Protein AF-A0A921T010-F1 (afdb_monomer_lite)

InterPro domains:
  IPR024529 ECF transporter, substrate-specific component [PF12822] (11-72)
  IPR025720 ECF transporter, Riboflavin transporter RibU [PTHR38438] (8-72)

Secondary structure (DSSP, 8-state):
-----SS-HHHHHHHHHHHHHHHHHHTTPEEPPTTS-TT-EE-TTHHHHHHHHHHT-HHHHHHHHHHHHHH-

Sequence (72 aa):
MKETKLLSTSTLVKISILSAIGYILMFISIPLPMLFPNFLKIDISDLPALLGGISLSPMAGVTIAFLKNLLQ

Structure (mmCIF, N/CA/C/O backbone):
data_AF-A0A921T010-F1
#
_entry.id   AF-A0A921T010-F1
#
loop_
_atom_site.group_PDB
_atom_site.id
_atom_site.type_symbol
_atom_site.label_atom_id
_atom_site.label_alt_id
_atom_site.label_comp_id
_atom_site.label_asym_id
_atom_site.label_entity_id
_atom_site.label_seq_id
_atom_site.pdbx_PDB_ins_code
_atom_site.Cartn_x
_atom_site.Cartn_y
_atom_site.Cartn_z
_atom_site.occupancy
_atom_site.B_iso_or_equiv
_atom_site.auth_seq_id
_atom_site.auth_comp_id
_atom_site.auth_asym_id
_atom_site.auth_atom_id
_atom_site.pdbx_PDB_model_num
ATOM 1 N N . MET A 1 1 ? -22.409 1.958 27.456 1.00 39.00 1 MET A N 1
ATOM 2 C CA . MET A 1 1 ? -22.421 1.807 25.987 1.00 39.00 1 MET A CA 1
ATOM 3 C C . MET A 1 1 ? -21.128 2.427 25.468 1.00 39.00 1 MET A C 1
ATOM 5 O O . MET A 1 1 ? -20.993 3.638 25.538 1.00 39.00 1 MET A O 1
ATOM 9 N N . LYS A 1 2 ? -20.107 1.621 25.138 1.00 41.47 2 LYS A N 1
ATOM 10 C CA . LYS A 1 2 ? -18.837 2.138 24.595 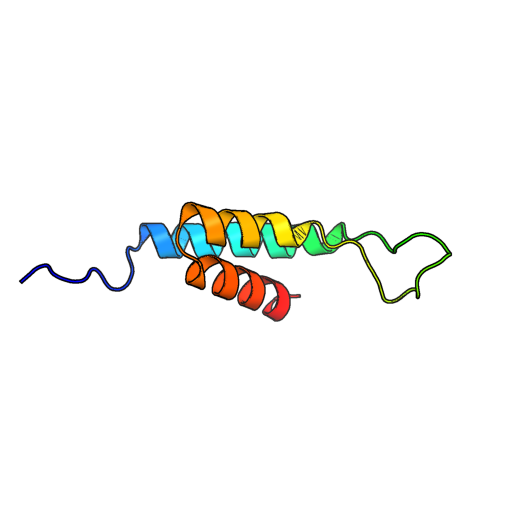1.00 41.47 2 LYS A CA 1
ATOM 11 C C . LYS A 1 2 ? -19.151 2.652 23.196 1.00 41.47 2 LYS A C 1
ATOM 13 O O . LYS A 1 2 ? -19.516 1.844 22.349 1.00 41.47 2 LYS A O 1
ATOM 18 N N . GLU A 1 3 ? -19.056 3.959 22.977 1.00 50.00 3 GLU A N 1
ATOM 19 C CA . GLU A 1 3 ? -19.113 4.506 21.627 1.00 50.00 3 GLU A CA 1
ATOM 20 C C . GLU A 1 3 ? -18.065 3.793 20.774 1.00 50.00 3 GLU A C 1
ATOM 22 O O . GLU A 1 3 ? -16.857 3.895 21.008 1.00 50.00 3 GLU A O 1
ATOM 27 N N . THR A 1 4 ? -18.524 3.012 19.807 1.00 52.03 4 THR A N 1
ATOM 28 C CA . THR A 1 4 ? -17.669 2.500 18.750 1.00 52.03 4 THR A CA 1
ATOM 29 C C . THR A 1 4 ? -17.202 3.718 17.962 1.00 52.03 4 THR A C 1
ATOM 31 O O . THR A 1 4 ? -17.954 4.250 17.152 1.00 52.03 4 THR A O 1
ATOM 34 N N . LYS A 1 5 ? -15.985 4.213 18.219 1.00 53.34 5 LYS A N 1
ATOM 35 C CA . LYS A 1 5 ? -15.312 5.173 17.331 1.00 53.34 5 LYS A CA 1
ATOM 36 C C . LYS A 1 5 ? -15.121 4.481 15.980 1.00 53.34 5 LYS A C 1
ATOM 38 O O . LYS A 1 5 ? -14.128 3.788 15.788 1.00 53.34 5 LYS A O 1
ATOM 43 N N . LEU A 1 6 ? -16.105 4.610 15.089 1.00 57.59 6 LEU A N 1
ATOM 44 C CA . LEU A 1 6 ? -16.203 3.808 13.867 1.00 57.59 6 LEU A CA 1
ATOM 45 C C . LEU A 1 6 ? -15.016 4.029 12.919 1.00 57.59 6 LEU A C 1
ATOM 47 O O . LEU A 1 6 ? -14.588 3.075 12.287 1.00 57.59 6 LEU A O 1
ATOM 51 N N . LEU A 1 7 ? -14.396 5.213 12.906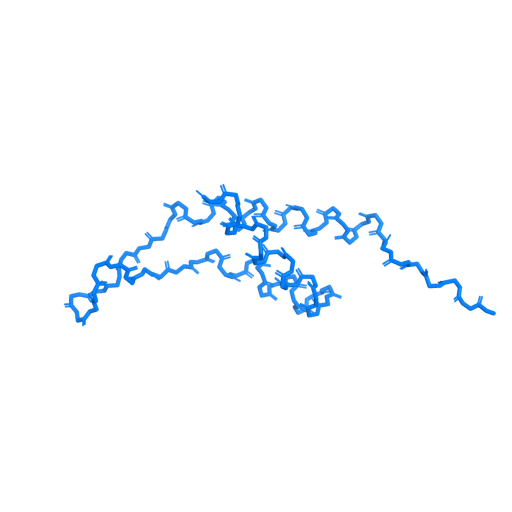 1.00 65.31 7 LEU A N 1
ATOM 52 C CA . LEU A 1 7 ? -13.084 5.459 12.301 1.00 65.31 7 LEU A CA 1
ATOM 53 C C . LEU A 1 7 ? -12.406 6.610 13.055 1.00 65.31 7 LEU A C 1
ATOM 55 O O . LEU A 1 7 ? -12.878 7.743 13.034 1.00 65.31 7 LEU A O 1
ATOM 59 N N . SER A 1 8 ? -11.299 6.335 13.746 1.00 83.12 8 SER A N 1
ATOM 60 C CA . SER A 1 8 ? -10.474 7.404 14.321 1.00 83.12 8 SER A CA 1
ATOM 61 C C . SER A 1 8 ? -9.809 8.189 13.187 1.00 83.12 8 SER A C 1
ATOM 63 O O . SER A 1 8 ? -9.221 7.584 12.289 1.00 83.12 8 SER A O 1
ATOM 65 N N . THR A 1 9 ? -9.848 9.523 13.234 1.00 88.56 9 THR A N 1
ATOM 66 C CA . THR A 1 9 ? -9.204 10.395 12.231 1.00 88.56 9 THR A CA 1
ATOM 67 C C . THR A 1 9 ? -7.720 10.068 12.058 1.00 88.56 9 THR A C 1
ATOM 69 O O . THR A 1 9 ? -7.208 10.064 10.945 1.00 88.56 9 THR A O 1
ATOM 72 N N . SER A 1 10 ? -7.040 9.686 13.142 1.00 88.75 10 SER A N 1
ATOM 73 C CA . SER A 1 10 ? -5.645 9.236 13.101 1.00 88.75 10 SER A CA 1
ATOM 74 C C . SER A 1 10 ? -5.456 7.959 12.274 1.00 88.75 10 SER A C 1
ATOM 76 O O . SER A 1 10 ? -4.486 7.850 11.528 1.00 88.75 10 SER A O 1
ATOM 78 N N . THR A 1 11 ? -6.385 7.004 12.363 1.00 90.56 11 THR A N 1
ATOM 79 C CA . THR A 1 11 ? -6.343 5.771 11.563 1.00 90.56 11 THR A CA 1
ATOM 80 C C . THR A 1 11 ? -6.534 6.084 10.085 1.00 90.56 11 THR A C 1
ATOM 82 O O . THR A 1 11 ? -5.790 5.563 9.260 1.00 90.56 11 THR A O 1
ATOM 85 N N . LEU A 1 12 ? -7.472 6.980 9.760 1.00 92.56 12 LEU A N 1
ATOM 86 C CA . LEU A 1 12 ? -7.702 7.428 8.388 1.00 92.56 12 LEU A CA 1
ATOM 87 C C . LEU A 1 12 ? -6.447 8.085 7.797 1.00 92.56 12 LEU A C 1
ATOM 89 O O . LEU A 1 12 ? -6.005 7.695 6.723 1.00 92.56 12 LEU A O 1
ATOM 93 N N . VAL A 1 13 ? -5.823 9.015 8.528 1.00 94.75 13 VAL A N 1
ATOM 94 C CA . VAL A 1 13 ? -4.586 9.683 8.087 1.00 94.75 13 VAL A CA 1
ATOM 95 C C . VAL A 1 13 ? -3.459 8.674 7.852 1.00 94.75 13 VAL A C 1
ATOM 97 O O . VAL A 1 13 ? -2.775 8.748 6.833 1.00 94.75 13 VAL A O 1
ATOM 100 N N . LYS A 1 14 ? -3.278 7.698 8.751 1.00 94.62 14 LYS A N 1
ATOM 101 C CA . LYS A 1 14 ? -2.260 6.648 8.582 1.00 94.62 14 LYS A CA 1
ATOM 102 C C . LYS A 1 14 ? -2.519 5.793 7.341 1.00 94.62 14 LYS A C 1
ATOM 104 O O . LYS A 1 14 ? -1.576 5.533 6.604 1.00 94.62 14 LYS A O 1
ATOM 109 N N . ILE A 1 15 ? -3.770 5.398 7.087 1.00 94.94 15 ILE A N 1
ATOM 110 C CA . ILE A 1 15 ? -4.156 4.661 5.872 1.00 94.94 15 ILE A CA 1
ATOM 111 C C . ILE A 1 15 ? -3.813 5.476 4.621 1.00 94.94 15 ILE A C 1
ATOM 113 O O . ILE A 1 15 ? -3.172 4.946 3.716 1.00 94.94 15 ILE A O 1
ATOM 117 N N . SER A 1 16 ? -4.161 6.765 4.590 1.00 94.94 16 SER A N 1
ATOM 118 C CA . SER A 1 16 ? -3.865 7.641 3.450 1.00 94.94 16 SER A CA 1
ATOM 119 C C . SER A 1 16 ? -2.363 7.777 3.191 1.00 94.94 16 SER A C 1
ATOM 121 O O . SER A 1 16 ? -1.924 7.659 2.050 1.00 94.94 16 SER A O 1
ATOM 123 N N . ILE A 1 17 ? -1.560 7.977 4.242 1.00 96.69 17 ILE A N 1
ATOM 124 C CA . ILE A 1 17 ? -0.099 8.097 4.120 1.00 96.69 17 ILE A CA 1
ATOM 125 C C . ILE A 1 17 ? 0.516 6.778 3.637 1.00 96.69 17 ILE A C 1
ATOM 127 O O . ILE A 1 17 ? 1.304 6.785 2.694 1.00 96.69 17 ILE A O 1
ATOM 131 N N . LEU A 1 18 ? 0.146 5.643 4.241 1.00 96.56 18 LEU A N 1
ATOM 132 C CA . LEU A 1 18 ? 0.657 4.330 3.831 1.00 96.56 18 LEU A CA 1
ATOM 133 C C . LEU A 1 18 ? 0.253 3.993 2.390 1.00 96.56 18 LEU A C 1
ATOM 135 O O . LEU A 1 18 ? 1.062 3.429 1.657 1.00 96.56 18 LEU A O 1
ATOM 139 N N . SER A 1 19 ? -0.950 4.380 1.959 1.00 95.56 19 SER A N 1
ATOM 140 C CA . SER A 1 19 ? -1.384 4.224 0.569 1.00 95.56 19 SER A CA 1
ATOM 141 C C . SER A 1 19 ? -0.585 5.093 -0.397 1.00 95.56 19 SER A C 1
ATOM 143 O O . SER A 1 19 ? -0.214 4.609 -1.463 1.00 95.56 19 SER A O 1
ATOM 145 N N . ALA A 1 20 ? -0.299 6.350 -0.046 1.00 96.44 20 ALA A N 1
ATOM 146 C CA . ALA A 1 20 ? 0.515 7.234 -0.879 1.00 96.44 20 ALA A CA 1
ATOM 147 C C . ALA A 1 20 ? 1.953 6.709 -1.015 1.00 96.44 20 ALA A C 1
ATOM 149 O O . ALA A 1 20 ? 2.504 6.687 -2.113 1.00 96.44 20 ALA A O 1
ATOM 150 N N . ILE A 1 21 ? 2.539 6.218 0.083 1.00 96.19 21 ILE A N 1
ATOM 151 C CA . ILE A 1 21 ? 3.856 5.566 0.070 1.00 96.19 21 ILE A CA 1
ATOM 152 C C . ILE A 1 21 ? 3.817 4.299 -0.793 1.00 96.19 21 ILE A C 1
ATOM 154 O O . ILE A 1 21 ? 4.713 4.093 -1.607 1.00 96.19 21 ILE A O 1
ATOM 158 N N . GLY A 1 22 ? 2.773 3.475 -0.646 1.00 95.31 22 GLY A N 1
ATOM 159 C CA . GLY A 1 22 ? 2.538 2.293 -1.476 1.00 95.31 22 GLY A CA 1
ATOM 160 C C . GLY A 1 22 ? 2.510 2.638 -2.959 1.00 95.31 22 GLY A C 1
ATOM 161 O O . GLY A 1 22 ? 3.260 2.046 -3.717 1.00 95.31 22 GLY A O 1
ATOM 162 N N . TYR A 1 23 ? 1.736 3.643 -3.360 1.00 94.75 23 TYR A N 1
ATOM 163 C CA . TYR A 1 23 ? 1.683 4.108 -4.748 1.00 94.75 23 TYR A CA 1
ATOM 164 C C . TYR A 1 23 ? 3.055 4.567 -5.274 1.00 94.75 23 TYR A C 1
ATOM 166 O O . TYR A 1 23 ? 3.484 4.147 -6.345 1.00 94.75 23 TYR A O 1
ATOM 174 N N . ILE A 1 24 ? 3.796 5.367 -4.498 1.00 94.50 24 ILE A N 1
ATOM 175 C CA . ILE A 1 24 ? 5.131 5.838 -4.905 1.00 94.50 24 ILE A CA 1
ATOM 176 C C . ILE A 1 24 ? 6.108 4.662 -5.082 1.00 94.50 24 ILE A C 1
ATOM 178 O O . ILE A 1 24 ? 6.919 4.652 -6.007 1.00 94.50 24 ILE A O 1
ATOM 182 N N . LEU A 1 25 ? 6.028 3.647 -4.222 1.00 93.81 25 LEU A N 1
ATOM 183 C CA . LEU A 1 25 ? 6.883 2.461 -4.309 1.00 93.81 25 LEU A CA 1
ATOM 184 C C . LEU A 1 25 ? 6.599 1.599 -5.554 1.00 93.81 25 LEU A C 1
ATOM 186 O O . LEU A 1 25 ? 7.508 0.893 -5.993 1.00 93.81 25 LEU A O 1
ATOM 190 N N . MET A 1 26 ? 5.412 1.698 -6.169 1.00 91.88 26 MET A N 1
ATOM 191 C CA . MET A 1 26 ? 5.075 0.954 -7.399 1.00 91.88 26 MET A CA 1
ATOM 192 C C . MET A 1 26 ? 5.976 1.343 -8.580 1.00 91.88 26 MET A C 1
ATOM 194 O O . MET A 1 26 ? 6.248 0.520 -9.460 1.00 91.88 26 MET A O 1
ATOM 198 N N . PHE A 1 27 ? 6.506 2.574 -8.585 1.00 89.06 27 PHE A N 1
ATOM 199 C CA . PHE A 1 27 ? 7.443 3.049 -9.610 1.00 89.06 27 PHE A CA 1
ATOM 200 C C . PHE A 1 27 ? 8.813 2.354 -9.556 1.00 89.06 27 PHE A C 1
ATOM 202 O O . PHE A 1 27 ? 9.556 2.402 -10.533 1.00 89.06 27 PHE A O 1
ATOM 209 N N . ILE A 1 28 ? 9.144 1.688 -8.445 1.00 88.25 28 ILE A N 1
ATOM 210 C CA . ILE A 1 28 ? 10.409 0.962 -8.236 1.00 88.25 28 ILE A CA 1
ATOM 211 C C . ILE A 1 28 ? 10.208 -0.554 -8.456 1.00 88.25 28 ILE A C 1
ATOM 213 O O . ILE A 1 28 ? 11.052 -1.366 -8.091 1.00 88.25 28 ILE A O 1
ATOM 217 N N . SER A 1 29 ? 9.087 -0.976 -9.052 1.00 84.75 29 SER A N 1
ATOM 218 C CA . SER A 1 29 ? 8.818 -2.393 -9.325 1.00 84.75 29 SER A CA 1
ATOM 219 C C . SER A 1 29 ? 9.787 -2.966 -10.375 1.00 84.75 29 SER A C 1
ATOM 221 O O . SER A 1 29 ? 9.881 -2.481 -11.506 1.00 84.75 29 SER A O 1
ATOM 223 N N . ILE A 1 30 ? 10.521 -4.020 -10.002 1.00 85.56 30 ILE A N 1
ATOM 224 C CA . ILE A 1 30 ? 11.565 -4.639 -10.837 1.00 85.56 30 ILE A CA 1
ATOM 225 C C . ILE A 1 30 ? 10.999 -5.914 -11.482 1.00 85.56 30 ILE A C 1
ATOM 227 O O . ILE A 1 30 ? 10.432 -6.742 -10.763 1.00 85.56 30 ILE A O 1
ATOM 231 N N . PRO A 1 31 ? 11.128 -6.113 -12.809 1.00 84.31 31 PRO A N 1
ATOM 232 C CA . PRO A 1 31 ? 10.720 -7.362 -13.449 1.00 84.31 31 PRO A CA 1
ATOM 233 C C . PRO A 1 31 ? 11.520 -8.540 -12.892 1.00 84.31 31 PRO A C 1
ATOM 235 O O . PRO A 1 31 ? 12.721 -8.428 -12.634 1.00 84.31 31 PRO A O 1
ATOM 238 N N . LEU A 1 32 ? 10.848 -9.672 -12.693 1.00 85.38 32 LEU A N 1
ATOM 239 C CA . LEU A 1 32 ? 11.513 -10.870 -12.198 1.00 85.38 32 LEU A CA 1
ATOM 240 C C . LEU A 1 32 ? 12.556 -11.393 -13.206 1.00 85.38 32 LEU A C 1
ATOM 242 O O . LEU A 1 32 ? 12.395 -11.207 -14.414 1.00 85.38 32 LEU A O 1
ATOM 246 N N . PRO A 1 33 ? 13.629 -12.057 -12.730 1.00 81.81 33 PRO A N 1
ATOM 247 C CA . PRO A 1 33 ? 14.670 -12.595 -13.602 1.00 81.81 33 PRO A CA 1
ATOM 248 C C . PRO A 1 33 ? 14.125 -13.628 -14.601 1.00 81.81 33 PRO A C 1
ATOM 250 O O . PRO A 1 33 ? 13.123 -14.282 -14.324 1.00 81.81 33 PRO A O 1
ATOM 253 N N . MET A 1 34 ? 14.865 -13.806 -15.706 1.00 69.88 34 MET A N 1
ATOM 254 C CA . MET A 1 34 ? 14.600 -14.534 -16.972 1.00 69.88 34 MET A CA 1
ATOM 255 C C . MET A 1 34 ? 13.733 -15.815 -16.969 1.00 69.88 34 MET A C 1
ATOM 257 O O . MET A 1 34 ? 13.293 -16.236 -18.034 1.00 69.88 34 MET A O 1
ATOM 261 N N . LEU A 1 35 ? 13.496 -16.455 -15.824 1.00 82.12 35 LEU A N 1
ATOM 262 C CA . LEU A 1 35 ? 12.601 -17.608 -15.672 1.00 82.12 35 LEU A CA 1
ATOM 263 C C . LEU A 1 35 ? 11.114 -17.223 -15.591 1.00 82.12 35 LEU A C 1
ATOM 265 O O . LEU A 1 35 ? 10.260 -18.090 -15.773 1.00 82.12 35 LEU A O 1
ATOM 269 N N . PHE A 1 36 ? 10.795 -15.953 -15.321 1.00 81.56 36 PHE A N 1
ATOM 270 C CA . PHE A 1 36 ? 9.422 -15.480 -15.158 1.00 81.56 36 PHE A CA 1
ATOM 271 C C . PHE A 1 36 ? 8.957 -14.606 -16.330 1.00 81.56 36 PHE A C 1
ATOM 273 O O . PHE A 1 36 ? 9.764 -13.902 -16.937 1.00 81.56 36 PHE A O 1
ATOM 280 N N . PRO A 1 37 ? 7.651 -14.616 -16.652 1.00 82.81 37 PRO A N 1
ATOM 281 C CA . PRO A 1 37 ? 7.104 -13.754 -17.691 1.00 82.81 37 PRO A CA 1
ATOM 282 C C . PRO A 1 37 ? 7.320 -12.264 -17.392 1.00 82.81 37 PRO A C 1
ATOM 284 O O . PRO A 1 37 ? 7.187 -11.838 -16.249 1.00 82.81 37 PRO A O 1
ATOM 287 N N . ASN A 1 38 ? 7.535 -11.449 -18.432 1.00 78.00 38 ASN A 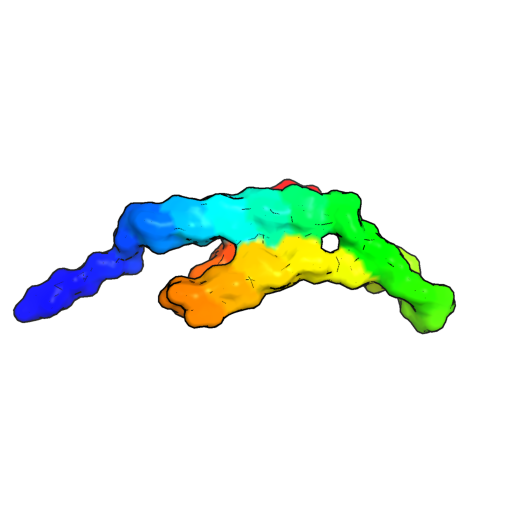N 1
ATOM 288 C CA . ASN A 1 38 ? 7.824 -10.008 -18.309 1.00 78.00 38 ASN A CA 1
ATOM 289 C C . ASN A 1 38 ? 6.738 -9.181 -17.588 1.00 78.00 38 ASN A C 1
ATOM 291 O O . ASN A 1 38 ? 6.996 -8.049 -17.181 1.00 78.00 38 ASN A O 1
ATOM 295 N N . PHE A 1 39 ? 5.521 -9.713 -17.450 1.00 81.38 39 PHE A N 1
ATOM 296 C CA . PHE A 1 39 ? 4.440 -9.074 -16.697 1.00 81.38 39 PHE A CA 1
ATOM 297 C C . PHE A 1 39 ? 4.557 -9.277 -15.179 1.00 81.38 39 PHE A C 1
ATOM 299 O O . PHE A 1 39 ? 3.902 -8.566 -14.420 1.00 81.38 39 PHE A O 1
ATOM 306 N N . LEU A 1 40 ? 5.370 -10.235 -14.724 1.00 85.44 40 LEU A N 1
ATOM 307 C CA . LEU A 1 40 ? 5.542 -10.551 -13.314 1.00 85.44 40 LEU A CA 1
ATOM 308 C C . LEU A 1 40 ? 6.681 -9.698 -12.740 1.00 85.44 40 LEU A C 1
ATOM 310 O O . LEU A 1 40 ? 7.858 -9.880 -13.063 1.00 85.44 40 LEU A O 1
ATOM 314 N N . LYS A 1 41 ? 6.314 -8.738 -11.894 1.00 86.19 41 LYS A N 1
ATOM 315 C CA . LYS A 1 41 ? 7.240 -7.812 -11.237 1.00 86.19 41 LYS A CA 1
ATOM 316 C C . LYS A 1 41 ? 7.256 -8.062 -9.737 1.00 86.19 41 LYS A C 1
ATOM 318 O O . LYS A 1 41 ? 6.248 -8.457 -9.157 1.00 86.19 41 LYS A O 1
ATOM 323 N N . ILE A 1 42 ? 8.396 -7.802 -9.110 1.00 88.31 42 ILE A N 1
ATOM 324 C CA . ILE A 1 42 ? 8.492 -7.714 -7.655 1.00 88.31 42 ILE A CA 1
ATOM 325 C C . ILE A 1 42 ? 7.889 -6.375 -7.225 1.00 88.31 42 ILE A C 1
ATOM 327 O O . ILE A 1 42 ? 8.390 -5.321 -7.624 1.00 88.31 42 ILE A O 1
ATOM 331 N N . ASP A 1 43 ? 6.840 -6.428 -6.401 1.00 88.69 43 ASP A N 1
ATOM 332 C CA . ASP A 1 43 ? 6.106 -5.249 -5.936 1.00 88.69 43 ASP A CA 1
ATOM 333 C C . ASP A 1 43 ? 6.468 -4.892 -4.485 1.00 88.69 43 ASP A C 1
ATOM 335 O O . ASP A 1 43 ? 5.864 -5.356 -3.519 1.00 88.69 43 ASP A O 1
ATOM 339 N N . ILE A 1 44 ? 7.486 -4.043 -4.309 1.00 90.50 44 ILE A N 1
ATOM 340 C CA . ILE A 1 44 ? 7.937 -3.594 -2.973 1.00 90.50 44 ILE A CA 1
ATOM 341 C C . ILE A 1 44 ? 6.838 -2.783 -2.260 1.00 90.50 44 ILE A C 1
ATOM 343 O O . ILE A 1 44 ? 6.771 -2.728 -1.031 1.00 90.50 44 ILE A O 1
ATOM 347 N N . SER A 1 45 ? 5.923 -2.197 -3.022 1.00 92.62 45 SER A N 1
ATOM 348 C CA . SER A 1 45 ? 4.744 -1.466 -2.559 1.00 92.62 45 SER A CA 1
ATOM 349 C C . SER A 1 45 ? 3.711 -2.294 -1.800 1.00 92.62 45 SER A C 1
ATOM 351 O O . SER A 1 45 ? 2.729 -1.725 -1.321 1.00 92.62 45 SER A O 1
ATOM 353 N N . ASP A 1 46 ? 3.865 -3.611 -1.661 1.00 93.38 46 ASP A N 1
ATOM 354 C CA . ASP A 1 46 ? 3.048 -4.412 -0.735 1.00 93.38 46 ASP A CA 1
ATOM 355 C C . ASP A 1 46 ? 3.454 -4.236 0.737 1.00 93.38 46 ASP A C 1
ATOM 357 O O . ASP A 1 46 ? 2.631 -4.449 1.632 1.00 93.38 46 ASP A O 1
ATOM 361 N N . LEU A 1 47 ? 4.678 -3.768 1.021 1.00 94.75 47 LEU A N 1
ATOM 362 C CA . LEU A 1 47 ? 5.133 -3.527 2.397 1.00 94.75 47 LEU A CA 1
ATOM 363 C C . LEU A 1 47 ? 4.226 -2.549 3.166 1.00 94.75 47 LEU A C 1
ATOM 365 O O . LEU A 1 47 ? 3.824 -2.879 4.280 1.00 94.75 47 LEU A O 1
ATOM 369 N N . PRO A 1 48 ? 3.857 -1.370 2.626 1.00 94.38 48 PRO A N 1
ATOM 370 C CA . PRO A 1 48 ? 2.942 -0.457 3.309 1.00 94.38 48 PRO A CA 1
ATOM 371 C C . PRO A 1 48 ? 1.572 -1.070 3.611 1.00 94.38 48 PRO A C 1
ATOM 373 O O . PRO A 1 48 ? 1.022 -0.829 4.685 1.00 94.38 48 PRO A O 1
ATOM 376 N N . ALA A 1 49 ? 1.032 -1.898 2.712 1.00 95.50 49 ALA A N 1
ATOM 377 C CA . ALA A 1 49 ? -0.233 -2.592 2.946 1.00 95.50 49 ALA A CA 1
ATOM 378 C C . ALA A 1 49 ? -0.111 -3.619 4.084 1.00 95.50 49 ALA A C 1
ATOM 380 O O . ALA A 1 49 ? -0.963 -3.656 4.974 1.00 95.50 49 ALA A O 1
ATOM 381 N N . LEU A 1 50 ? 0.986 -4.383 4.117 1.00 95.94 50 LEU A N 1
ATOM 382 C CA . LEU A 1 50 ? 1.309 -5.304 5.212 1.00 95.94 50 LEU A CA 1
ATOM 383 C C . LEU A 1 50 ? 1.476 -4.575 6.549 1.00 95.94 50 LEU A C 1
ATOM 385 O O . LEU A 1 50 ? 0.890 -4.983 7.553 1.00 95.94 50 LEU A O 1
ATOM 389 N N . LEU A 1 51 ? 2.217 -3.464 6.565 1.00 95.81 51 LEU A N 1
ATOM 390 C CA . LEU A 1 51 ? 2.412 -2.647 7.764 1.00 95.81 51 LEU A CA 1
ATOM 391 C C . LEU A 1 51 ? 1.082 -2.109 8.297 1.00 95.81 51 LEU A C 1
ATOM 393 O O . LEU A 1 51 ? 0.843 -2.165 9.505 1.00 95.81 51 LEU A O 1
ATOM 397 N N . GLY A 1 52 ? 0.201 -1.631 7.417 1.00 94.56 52 GLY A N 1
ATOM 398 C CA . GLY A 1 52 ? -1.136 -1.176 7.796 1.00 94.56 52 GLY A CA 1
ATOM 399 C C . GLY A 1 52 ? -2.039 -2.309 8.287 1.00 94.56 52 GLY A C 1
ATOM 400 O O . GLY A 1 52 ? -2.754 -2.132 9.273 1.00 94.56 52 GLY A O 1
ATOM 401 N N . GLY A 1 53 ? -1.952 -3.482 7.658 1.00 95.00 53 GLY A N 1
ATOM 402 C CA . GLY A 1 53 ? -2.683 -4.689 8.045 1.00 95.00 53 GLY A CA 1
ATOM 403 C C . GLY A 1 53 ? -2.324 -5.189 9.444 1.00 95.00 53 GLY A C 1
ATOM 404 O O . GLY A 1 53 ? -3.212 -5.491 10.242 1.00 95.00 53 GLY A O 1
ATOM 405 N N . ILE A 1 54 ? -1.026 -5.230 9.754 1.00 95.38 54 ILE A N 1
ATOM 406 C CA . ILE A 1 54 ? -0.507 -5.718 11.040 1.00 95.38 54 ILE A CA 1
ATOM 407 C C . ILE A 1 54 ? -0.654 -4.655 12.142 1.00 95.38 54 ILE A C 1
ATOM 409 O O . ILE A 1 54 ? -0.986 -4.993 13.276 1.00 95.38 54 ILE A O 1
ATOM 413 N N . SER A 1 55 ? -0.431 -3.373 11.829 1.00 92.69 55 SER A N 1
ATOM 414 C CA . SER A 1 55 ? -0.363 -2.310 12.849 1.00 92.69 55 SER A CA 1
ATOM 415 C C . SER A 1 55 ? -1.705 -1.647 13.175 1.00 92.69 55 SER A C 1
ATOM 417 O O . SER A 1 55 ? -1.851 -1.092 14.263 1.00 92.69 55 SER A O 1
ATOM 419 N N . LEU A 1 56 ? -2.660 -1.616 12.236 1.00 90.62 56 LEU A N 1
ATOM 420 C CA . LEU A 1 56 ? -3.944 -0.919 12.408 1.00 90.62 56 LEU A CA 1
ATOM 421 C C . LEU A 1 56 ? -5.098 -1.914 12.520 1.00 90.62 56 LEU A C 1
ATOM 423 O O . LEU A 1 56 ? -5.782 -1.958 13.539 1.00 90.62 56 LEU A O 1
ATOM 427 N N . SER A 1 57 ? -5.332 -2.681 11.458 1.00 90.56 57 SER A N 1
ATOM 428 C CA . SER A 1 57 ? -6.302 -3.776 11.393 1.00 90.56 57 SER A CA 1
ATOM 429 C C . SER A 1 57 ? -6.166 -4.492 10.044 1.00 90.56 57 SER A C 1
ATOM 431 O O . SER A 1 57 ? -5.758 -3.856 9.068 1.00 90.56 57 SER A O 1
ATOM 433 N N . PRO A 1 58 ? -6.591 -5.764 9.918 1.00 94.00 58 PRO A N 1
ATOM 434 C CA . PRO A 1 58 ? -6.572 -6.468 8.634 1.00 94.00 58 PRO A CA 1
ATOM 435 C C . PRO A 1 58 ? -7.299 -5.695 7.525 1.00 94.00 58 PRO A C 1
ATOM 437 O O . PRO A 1 58 ? -6.819 -5.616 6.397 1.00 94.00 58 PRO A O 1
ATOM 440 N N . MET A 1 59 ? -8.416 -5.045 7.872 1.00 94.31 59 MET A N 1
ATOM 441 C CA . MET A 1 59 ? -9.189 -4.238 6.930 1.00 94.31 59 MET A CA 1
ATOM 442 C C . MET A 1 59 ? -8.421 -2.999 6.458 1.00 94.31 59 MET A C 1
ATOM 444 O O . MET A 1 59 ? -8.514 -2.640 5.292 1.00 94.31 59 MET A O 1
ATOM 448 N N . ALA A 1 60 ? -7.616 -2.369 7.322 1.00 93.31 60 ALA A N 1
ATOM 449 C CA . ALA A 1 60 ? -6.769 -1.251 6.915 1.00 93.31 60 ALA A CA 1
ATOM 450 C C . ALA A 1 60 ? -5.745 -1.677 5.853 1.00 93.31 60 ALA A C 1
ATOM 452 O O . ALA A 1 60 ? -5.544 -0.946 4.888 1.00 93.31 60 ALA A O 1
ATOM 453 N N . GLY A 1 61 ? -5.148 -2.866 5.991 1.00 95.25 61 GLY A N 1
ATOM 454 C CA . GLY A 1 61 ? -4.234 -3.417 4.986 1.00 95.25 61 GLY A CA 1
ATOM 455 C C . GLY A 1 61 ? -4.911 -3.644 3.633 1.00 95.25 61 GLY A C 1
ATOM 456 O O . GLY A 1 61 ? -4.375 -3.228 2.607 1.00 95.25 61 GLY A O 1
ATOM 457 N N . VAL A 1 62 ? -6.123 -4.212 3.636 1.00 96.50 62 VAL A N 1
ATOM 458 C CA . VAL A 1 62 ? -6.937 -4.382 2.418 1.00 96.50 62 VAL A CA 1
ATOM 459 C C . VAL A 1 62 ? -7.251 -3.031 1.776 1.00 96.50 62 VAL A C 1
ATOM 461 O O . VAL A 1 62 ? -7.062 -2.872 0.573 1.00 96.50 62 VAL A O 1
ATOM 464 N N . THR A 1 63 ? -7.665 -2.036 2.565 1.00 95.44 63 THR A N 1
ATOM 465 C CA . THR A 1 63 ? -7.957 -0.691 2.053 1.00 95.44 63 THR A CA 1
ATOM 466 C C . THR A 1 63 ? -6.715 -0.027 1.457 1.00 95.44 63 THR A C 1
ATOM 468 O O . THR A 1 63 ? -6.806 0.575 0.394 1.00 95.44 63 THR A O 1
ATOM 471 N N . ILE A 1 64 ? -5.546 -0.156 2.091 1.00 96.31 64 ILE A N 1
ATOM 472 C CA . ILE A 1 64 ? -4.282 0.394 1.571 1.00 96.31 64 ILE A CA 1
ATOM 473 C C . ILE A 1 64 ? -3.896 -0.288 0.254 1.00 96.31 64 ILE A C 1
ATOM 475 O O . ILE A 1 64 ? -3.540 0.398 -0.703 1.00 96.31 64 ILE A O 1
ATOM 479 N N . ALA A 1 65 ? -3.995 -1.621 0.189 1.00 95.56 65 ALA A N 1
ATOM 480 C CA . ALA A 1 65 ? -3.724 -2.379 -1.030 1.00 95.56 65 ALA A CA 1
ATOM 481 C C . ALA A 1 65 ? -4.684 -1.988 -2.163 1.00 95.56 65 ALA A C 1
ATOM 483 O O . ALA A 1 65 ? -4.259 -1.809 -3.302 1.00 95.56 65 ALA A O 1
ATOM 484 N N . PHE A 1 66 ? -5.969 -1.813 -1.855 1.00 96.44 66 PHE A N 1
ATOM 485 C CA . PHE A 1 66 ? -6.964 -1.356 -2.819 1.00 96.44 66 PHE A CA 1
ATOM 486 C C . PHE A 1 66 ? -6.640 0.049 -3.339 1.00 96.44 66 PHE A C 1
ATOM 488 O O . PHE A 1 66 ? -6.585 0.259 -4.547 1.00 96.44 66 PHE A O 1
ATOM 495 N N . LEU A 1 67 ? -6.369 0.998 -2.439 1.00 96.56 67 LEU A N 1
ATOM 496 C CA . LEU A 1 67 ? -6.112 2.386 -2.809 1.00 96.56 67 LEU A CA 1
ATOM 497 C C . LEU A 1 67 ? -4.834 2.545 -3.642 1.00 96.56 67 LEU A C 1
ATOM 499 O O . LEU A 1 67 ? -4.871 3.264 -4.635 1.00 96.56 67 LEU A O 1
ATOM 503 N N . LYS A 1 68 ? -3.727 1.862 -3.309 1.00 93.56 68 LYS A N 1
ATOM 504 C CA . LYS A 1 68 ? -2.501 1.962 -4.127 1.00 93.56 68 LYS A CA 1
ATOM 505 C C . LYS A 1 68 ? -2.718 1.470 -5.565 1.00 93.56 68 LYS A C 1
ATOM 507 O O . LYS A 1 68 ? -2.252 2.124 -6.486 1.00 93.56 68 LYS A O 1
ATOM 512 N N . ASN A 1 69 ? -3.460 0.372 -5.748 1.00 93.25 69 ASN A N 1
ATOM 513 C CA . ASN A 1 69 ? -3.706 -0.234 -7.061 1.00 93.25 69 ASN A CA 1
ATOM 514 C C . ASN A 1 69 ? -4.755 0.544 -7.863 1.00 93.25 69 ASN A C 1
ATOM 516 O O . ASN A 1 69 ? -4.744 0.499 -9.083 1.00 93.25 69 ASN A O 1
ATOM 520 N N . LEU A 1 70 ? -5.672 1.241 -7.184 1.00 95.38 70 LEU A N 1
ATOM 521 C CA . LEU A 1 70 ? -6.634 2.128 -7.832 1.00 95.38 70 LEU A CA 1
ATOM 522 C C . LEU A 1 70 ? -5.973 3.414 -8.351 1.00 95.38 70 LEU A C 1
ATOM 524 O O . LEU A 1 70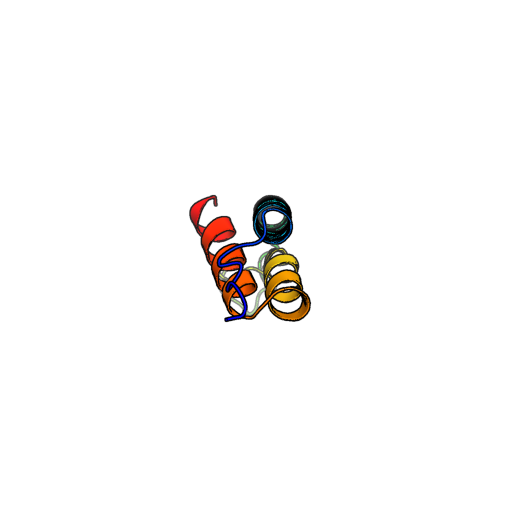 ? -6.456 4.002 -9.313 1.00 95.38 70 LEU A O 1
ATOM 528 N N . LEU A 1 71 ? -4.922 3.879 -7.668 1.00 90.94 71 LEU A N 1
ATOM 529 C CA . LEU A 1 71 ? -4.176 5.084 -8.034 1.00 90.94 71 LEU A CA 1
ATOM 530 C C . LEU A 1 71 ? -3.108 4.836 -9.104 1.00 90.94 71 LEU A C 1
ATOM 532 O O . LEU A 1 71 ? -2.725 5.789 -9.777 1.00 90.94 71 LEU A O 1
ATOM 536 N N . GLN A 1 72 ? -2.611 3.600 -9.197 1.00 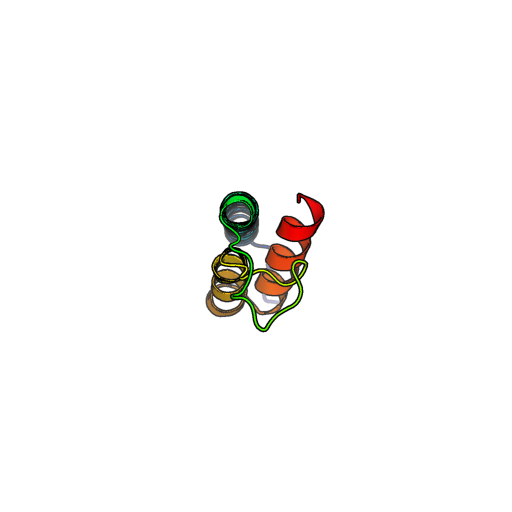82.06 72 GLN A N 1
ATOM 537 C CA . GLN A 1 72 ? -1.646 3.148 -10.201 1.00 82.06 72 GLN A CA 1
ATOM 538 C C .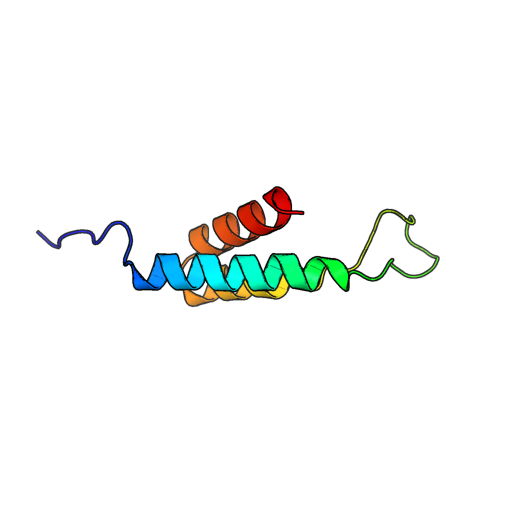 GLN A 1 72 ? -2.179 3.293 -11.626 1.00 82.06 72 GLN A C 1
ATOM 540 O O . GLN A 1 72 ? -1.392 3.773 -12.473 1.00 82.06 72 GLN A O 1
#

Foldseek 3Di:
DPPPPVDDPVLVVLLVVLLVVLLVQQVVWAADPPVDDRVDTDRPSLVSLVCSCVPPHVVSSVSSVVSSVVVD

Radius of gyration: 14.91 Å; chains: 1; bounding box: 37×28×44 Å

Organism: NCBI:txid1776391

pLDDT: mean 87.18, std 13.2, range [39.0, 96.69]